Protein AF-A0A3C1USZ8-F1 (afdb_monomer_lite)

Secondary structure (DSSP, 8-state):
-PPPPPPP---S--------SBSS--SEEE-SEEEEETTTTEEEEE-S-EEE--TT--B----

Foldseek 3Di:
DQDDADPDPDDDDDPPVPDDQFPDAAPDKDDFAWDQDPVVSDIDGDPDIDGHHDPPGGGHDDD

Structure (mmCIF, N/CA/C/O backbone):
data_AF-A0A3C1USZ8-F1
#
_entry.id   AF-A0A3C1USZ8-F1
#
loop_
_atom_site.gro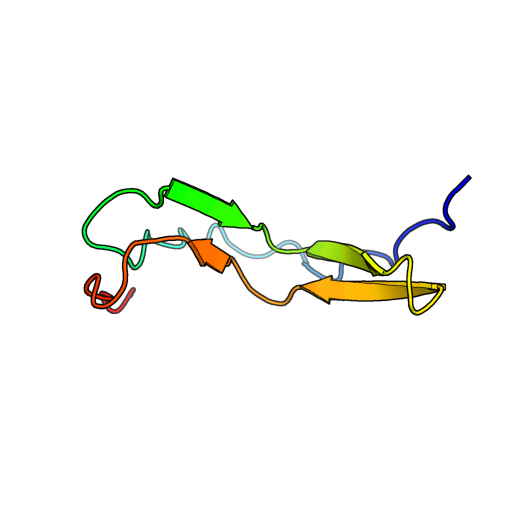up_PDB
_atom_site.id
_atom_site.type_symbol
_atom_site.label_atom_id
_atom_site.label_alt_id
_atom_site.label_comp_id
_atom_site.label_asym_id
_atom_site.label_entity_id
_atom_site.label_seq_id
_atom_site.pdbx_PDB_ins_code
_atom_site.Cartn_x
_atom_site.Cartn_y
_atom_site.Cartn_z
_atom_site.occupancy
_atom_site.B_iso_or_equiv
_atom_site.auth_seq_id
_atom_site.auth_comp_id
_atom_site.auth_asym_id
_atom_site.auth_atom_id
_atom_site.pdbx_PDB_model_num
ATOM 1 N N . GLU A 1 1 ? 21.714 9.346 -14.984 1.00 78.88 1 GLU A N 1
ATOM 2 C CA . GLU A 1 1 ? 20.441 8.620 -15.189 1.00 78.88 1 GLU A CA 1
ATOM 3 C C . GLU A 1 1 ? 20.286 7.503 -14.169 1.00 78.88 1 GLU A C 1
ATOM 5 O O . GLU A 1 1 ? 21.293 7.003 -13.677 1.00 78.88 1 GLU A O 1
ATOM 10 N N . LEU A 1 2 ? 19.048 7.135 -13.829 1.00 80.75 2 LEU A N 1
ATOM 11 C CA . LEU A 1 2 ? 18.767 5.924 -13.052 1.00 80.75 2 LEU A CA 1
ATOM 12 C C . LEU A 1 2 ? 18.805 4.701 -13.986 1.00 80.75 2 LEU A C 1
ATOM 14 O O . LEU A 1 2 ? 18.379 4.824 -15.134 1.00 80.75 2 LEU A O 1
ATOM 18 N N . PRO A 1 3 ? 19.277 3.526 -13.527 1.00 86.69 3 PRO A N 1
ATOM 19 C CA . PRO A 1 3 ? 19.208 2.306 -14.334 1.00 86.69 3 PRO A CA 1
ATOM 20 C C . PRO A 1 3 ? 17.741 1.972 -14.634 1.00 86.69 3 PRO A C 1
ATOM 22 O O . PRO A 1 3 ? 16.914 2.224 -13.766 1.00 86.69 3 PRO A O 1
ATOM 25 N N . PRO A 1 4 ? 17.377 1.377 -15.782 1.00 86.31 4 PRO A N 1
ATOM 26 C CA . PRO A 1 4 ? 15.980 1.052 -16.074 1.00 86.31 4 PRO A CA 1
ATOM 27 C C . PRO A 1 4 ? 15.408 0.051 -15.051 1.00 86.31 4 PRO A C 1
ATOM 29 O O . PRO A 1 4 ? 16.151 -0.806 -14.558 1.00 86.31 4 PRO A O 1
ATOM 32 N N . PRO A 1 5 ? 14.107 0.130 -14.713 1.00 85.19 5 PRO A N 1
ATOM 33 C CA . PRO A 1 5 ? 13.475 -0.863 -13.856 1.00 85.19 5 PRO A CA 1
ATOM 34 C C . PRO A 1 5 ? 13.441 -2.236 -14.544 1.00 85.19 5 PRO A C 1
ATOM 36 O O . PRO A 1 5 ? 13.396 -2.311 -15.777 1.00 85.19 5 PRO A O 1
ATOM 39 N N . PRO A 1 6 ? 13.413 -3.338 -13.776 1.00 86.75 6 PRO A N 1
ATOM 40 C CA . PRO A 1 6 ? 13.150 -4.657 -14.337 1.00 86.75 6 PRO A CA 1
ATOM 41 C C . PRO A 1 6 ? 11.809 -4.675 -15.083 1.00 86.75 6 PRO A C 1
ATOM 43 O O . PRO A 1 6 ? 10.891 -3.919 -14.759 1.00 86.75 6 PRO A O 1
ATOM 46 N N . ARG A 1 7 ? 11.660 -5.561 -16.076 1.00 74.81 7 ARG A N 1
ATOM 47 C CA . ARG A 1 7 ? 10.381 -5.711 -16.788 1.00 74.81 7 ARG A CA 1
ATOM 48 C C . ARG A 1 7 ? 9.279 -6.056 -15.781 1.00 74.81 7 ARG A C 1
ATOM 50 O O . ARG A 1 7 ? 9.423 -6.990 -14.996 1.00 74.81 7 ARG A O 1
ATOM 57 N N . SER A 1 8 ? 8.193 -5.286 -15.781 1.00 63.50 8 SER A N 1
ATOM 58 C CA . SER A 1 8 ? 7.024 -5.545 -14.938 1.00 63.50 8 SER A CA 1
ATOM 59 C C . SER A 1 8 ? 6.451 -6.924 -15.272 1.00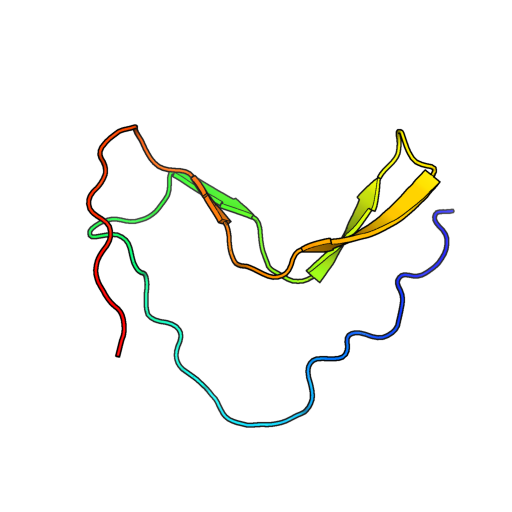 63.50 8 SER A C 1
ATOM 61 O O . SER A 1 8 ? 6.049 -7.164 -16.406 1.00 63.50 8 SER A O 1
ATOM 63 N N . ALA A 1 9 ? 6.400 -7.827 -14.293 1.00 54.56 9 ALA A N 1
ATOM 64 C CA . ALA A 1 9 ? 5.858 -9.176 -14.467 1.00 54.56 9 ALA A CA 1
ATOM 65 C C . ALA A 1 9 ? 4.314 -9.235 -14.447 1.00 54.56 9 ALA A C 1
ATOM 67 O O . ALA A 1 9 ? 3.744 -10.321 -14.392 1.00 54.56 9 ALA A O 1
ATOM 68 N N . CYS A 1 10 ? 3.608 -8.099 -14.506 1.00 53.81 10 CYS A N 1
ATOM 69 C CA . CYS A 1 10 ? 2.150 -8.106 -14.624 1.00 53.81 10 CYS A CA 1
ATOM 70 C C . CYS A 1 10 ? 1.738 -8.452 -16.056 1.00 53.81 10 CYS A C 1
ATOM 72 O O . CYS A 1 10 ? 1.648 -7.594 -16.935 1.00 53.81 10 CYS A O 1
ATOM 74 N N . GLY A 1 11 ? 1.524 -9.749 -16.272 1.00 48.59 11 GLY A N 1
ATOM 75 C CA . GLY A 1 11 ? 0.948 -10.305 -17.481 1.00 48.59 11 GLY A CA 1
ATOM 76 C C . GLY A 1 11 ? -0.440 -9.740 -17.787 1.00 48.59 11 GLY A C 1
ATOM 77 O O . GLY A 1 11 ? -1.199 -9.337 -16.908 1.00 48.59 11 GLY A O 1
ATOM 78 N N . ARG A 1 12 ? -0.766 -9.738 -19.080 1.00 56.22 12 ARG A N 1
ATOM 79 C CA . ARG A 1 12 ? -2.129 -9.582 -19.593 1.00 56.22 12 ARG A CA 1
ATOM 80 C C . ARG A 1 12 ? -3.022 -10.647 -18.942 1.00 56.22 12 ARG A C 1
ATOM 82 O O . ARG A 1 12 ? -2.793 -11.827 -19.176 1.00 56.22 12 ARG A O 1
ATOM 89 N N . GLY A 1 13 ? -4.029 -10.251 -18.167 1.00 47.38 13 GLY A N 1
ATOM 90 C CA . GLY A 1 13 ? -4.971 -11.211 -17.589 1.00 47.38 13 GLY A CA 1
ATOM 91 C C . GLY A 1 13 ? -6.002 -10.573 -16.668 1.00 47.38 13 GLY A C 1
ATOM 92 O O . GLY A 1 13 ? -5.773 -10.477 -15.472 1.00 47.38 13 GLY A O 1
ATOM 93 N N . GLY A 1 14 ? -7.140 -10.172 -17.243 1.00 50.47 14 GLY A N 1
ATOM 94 C CA . GLY A 1 14 ? -8.361 -9.811 -16.517 1.00 50.47 14 GLY A CA 1
ATOM 95 C C . GLY A 1 14 ? -8.371 -8.411 -15.898 1.00 50.47 14 GLY A C 1
ATOM 96 O O . GLY A 1 14 ? -7.486 -8.031 -15.140 1.00 50.47 14 GLY A O 1
ATOM 97 N N . ARG A 1 15 ? -9.429 -7.637 -16.176 1.00 49.88 15 ARG A N 1
ATOM 98 C CA . ARG A 1 15 ? -9.782 -6.461 -15.368 1.00 49.88 15 ARG A CA 1
ATOM 99 C C . ARG A 1 15 ? -10.294 -6.957 -14.012 1.00 49.88 15 ARG A C 1
ATOM 101 O O . ARG A 1 15 ? -11.499 -6.959 -13.785 1.00 49.88 15 ARG A O 1
ATOM 108 N N . VAL A 1 16 ? -9.404 -7.408 -13.129 1.00 52.53 16 VAL A N 1
ATOM 109 C CA . VAL A 1 16 ? -9.748 -7.504 -11.707 1.00 52.53 16 VAL A CA 1
ATOM 110 C C . VAL A 1 16 ? -9.986 -6.070 -11.268 1.00 52.53 16 VAL A C 1
ATOM 112 O O . VAL A 1 16 ? -9.065 -5.252 -11.222 1.00 52.53 16 VAL A O 1
ATOM 115 N N . ARG A 1 17 ? -11.256 -5.728 -11.071 1.00 54.66 17 ARG A N 1
ATOM 116 C CA . ARG A 1 17 ? -11.644 -4.421 -10.566 1.00 54.66 17 ARG A CA 1
ATOM 117 C C . ARG A 1 17 ? -11.317 -4.462 -9.081 1.00 54.66 17 ARG A C 1
ATOM 119 O O . ARG A 1 17 ? -12.143 -4.883 -8.286 1.00 54.66 17 ARG A O 1
ATOM 126 N N . LEU A 1 18 ? -10.075 -4.123 -8.738 1.00 55.84 18 LEU A N 1
ATOM 127 C CA . LEU A 1 18 ? -9.694 -3.912 -7.348 1.00 55.84 18 LEU A CA 1
ATOM 128 C C . LEU A 1 18 ? -10.674 -2.873 -6.804 1.00 55.84 18 LEU A C 1
ATOM 130 O O . LEU A 1 18 ? -10.727 -1.750 -7.313 1.00 55.84 18 LEU A O 1
ATOM 134 N N . GLY A 1 19 ? -11.516 -3.280 -5.855 1.00 65.50 19 GLY A N 1
ATOM 135 C CA . GLY A 1 19 ? -12.320 -2.326 -5.112 1.00 65.50 19 GLY A CA 1
ATOM 136 C C . GLY A 1 19 ? -11.404 -1.357 -4.363 1.00 65.50 19 GLY A C 1
ATOM 137 O O . GLY A 1 19 ? -10.176 -1.498 -4.348 1.00 65.50 19 GLY A O 1
ATOM 138 N N . TYR A 1 20 ? -12.002 -0.385 -3.696 1.00 74.50 20 TYR A N 1
ATOM 139 C CA . TYR A 1 20 ? -11.282 0.397 -2.708 1.00 74.50 20 TYR A CA 1
ATOM 140 C C . TYR A 1 20 ? -11.540 -0.224 -1.330 1.00 74.50 20 TYR A C 1
ATOM 142 O O . TYR A 1 20 ? -12.695 -0.242 -0.913 1.00 74.50 20 TYR A O 1
ATOM 150 N N . PRO A 1 21 ? -10.528 -0.764 -0.624 1.00 86.00 21 PRO A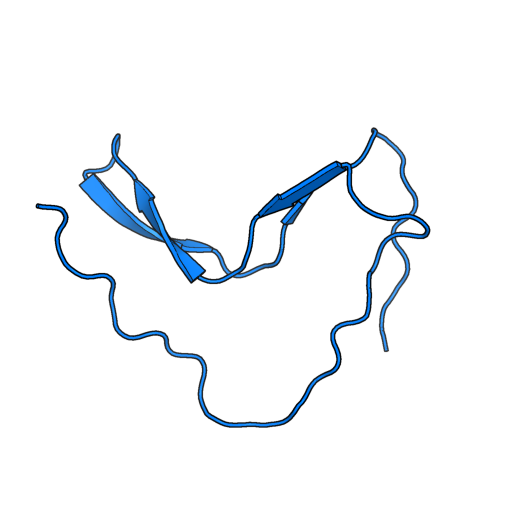 N 1
ATOM 151 C CA . PRO A 1 21 ? -10.735 -1.470 0.638 1.00 86.00 21 PRO A CA 1
ATOM 152 C C . PRO A 1 21 ? -10.950 -0.513 1.814 1.00 86.00 21 PRO A C 1
ATOM 154 O O . PRO A 1 21 ? -10.981 -0.961 2.949 1.00 86.00 21 PRO A O 1
ATOM 157 N N . LEU A 1 22 ? -11.063 0.793 1.579 1.00 88.38 22 LEU A N 1
ATOM 158 C CA . LEU A 1 22 ? -11.412 1.768 2.606 1.00 88.38 22 LEU A CA 1
ATOM 159 C C . LEU A 1 22 ? -12.853 2.232 2.397 1.00 88.38 22 LEU A C 1
ATOM 161 O O . LEU A 1 22 ? -13.320 2.357 1.265 1.00 88.38 22 LEU A O 1
ATOM 165 N N . ASP A 1 23 ? -13.535 2.533 3.496 1.00 88.12 23 ASP A N 1
ATOM 166 C CA . ASP A 1 23 ? -14.885 3.109 3.514 1.00 88.12 23 ASP A CA 1
ATOM 167 C C . ASP A 1 23 ? -14.944 4.562 2.999 1.00 88.12 23 ASP A C 1
ATOM 169 O O . ASP A 1 23 ? -16.019 5.080 2.692 1.00 88.12 23 ASP A O 1
ATOM 173 N N . ARG A 1 24 ? -13.783 5.210 2.861 1.00 87.56 24 ARG A N 1
ATOM 174 C CA . ARG A 1 24 ? -13.587 6.565 2.330 1.00 87.56 24 ARG A CA 1
ATOM 175 C C . ARG A 1 24 ? -12.326 6.644 1.463 1.00 87.56 24 ARG A C 1
ATOM 177 O O . ARG A 1 24 ? -11.453 5.794 1.615 1.00 87.56 24 ARG A O 1
ATOM 184 N N . PRO A 1 25 ? -12.172 7.668 0.601 1.00 88.19 25 PRO A N 1
ATOM 185 C CA . PRO A 1 25 ? -10.923 7.901 -0.126 1.00 88.19 25 PRO A CA 1
ATOM 186 C C . PRO A 1 25 ? -9.716 8.056 0.817 1.00 88.19 25 PRO A C 1
ATOM 188 O O . PRO A 1 25 ? -9.833 8.674 1.874 1.00 88.19 25 PRO A O 1
ATOM 191 N N . ALA A 1 26 ? -8.558 7.520 0.426 1.00 90.25 26 ALA A N 1
ATOM 192 C CA . ALA A 1 26 ? -7.281 7.748 1.100 1.00 90.25 26 ALA A CA 1
ATOM 193 C C . ALA A 1 26 ? -6.777 9.170 0.846 1.00 90.25 26 ALA A C 1
ATOM 19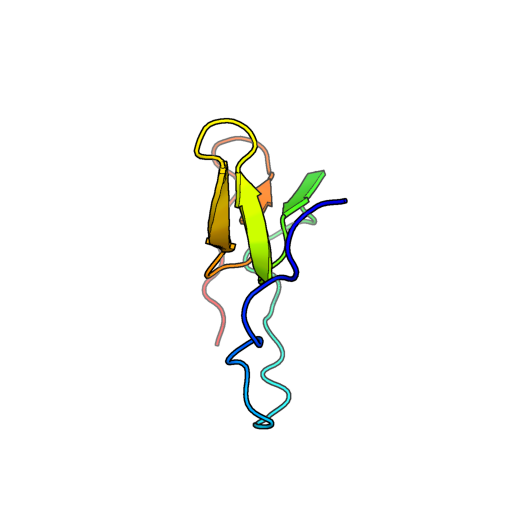5 O O . ALA A 1 26 ? -7.063 9.777 -0.188 1.00 90.25 26 ALA A O 1
ATOM 196 N N . GLU A 1 27 ? -5.975 9.662 1.781 1.00 92.75 27 GLU A N 1
ATOM 197 C CA . GLU A 1 27 ? -5.314 10.964 1.712 1.00 92.75 27 GLU A CA 1
ATOM 198 C C . GLU A 1 27 ? -4.160 10.948 0.703 1.00 92.75 27 GLU A C 1
ATOM 200 O O . GLU A 1 27 ? -3.955 11.908 -0.036 1.00 92.75 27 GLU A O 1
ATOM 205 N N . GLU A 1 28 ? -3.438 9.828 0.630 1.00 90.12 28 GLU A N 1
ATOM 206 C CA . GLU A 1 28 ? -2.382 9.587 -0.349 1.00 90.12 28 GLU A CA 1
ATOM 207 C C . GLU A 1 28 ? -2.445 8.138 -0.839 1.00 90.12 28 GLU A C 1
ATOM 209 O O . GLU A 1 28 ? -2.924 7.226 -0.158 1.00 90.12 28 GLU A O 1
ATOM 214 N N . VAL A 1 29 ? -1.947 7.927 -2.053 1.00 87.69 29 VAL A N 1
ATOM 215 C CA . VAL A 1 29 ? -1.887 6.624 -2.695 1.00 87.69 29 VAL A CA 1
ATOM 216 C C . VAL A 1 29 ? -0.473 6.340 -3.168 1.00 87.69 29 VAL A C 1
ATOM 218 O O . VAL A 1 29 ? 0.138 7.122 -3.898 1.00 87.69 29 VAL A O 1
ATOM 221 N N . GLN A 1 30 ? 0.011 5.157 -2.818 1.00 86.88 30 GLN A N 1
ATOM 222 C CA . GLN A 1 30 ? 1.317 4.665 -3.202 1.00 86.88 30 GLN A CA 1
ATOM 223 C C . GLN A 1 30 ? 1.157 3.436 -4.115 1.00 86.88 30 GLN A C 1
ATOM 225 O O . GLN A 1 30 ? 0.896 2.331 -3.644 1.00 86.88 30 GLN A O 1
ATOM 230 N N . PRO A 1 31 ? 1.324 3.593 -5.444 1.00 85.31 31 PRO A N 1
ATOM 231 C CA . PRO A 1 31 ? 0.929 2.571 -6.405 1.00 85.31 31 PRO A CA 1
ATOM 232 C C . PRO A 1 31 ? 1.901 1.392 -6.475 1.00 85.31 31 PRO A C 1
ATOM 234 O O . PRO A 1 31 ? 3.104 1.530 -6.205 1.00 85.31 31 PRO A O 1
ATOM 237 N N . TYR A 1 32 ? 1.358 0.257 -6.929 1.00 86.31 32 TYR A N 1
ATOM 238 C CA . TYR A 1 32 ? 2.085 -0.943 -7.342 1.00 86.31 32 TYR A CA 1
ATOM 239 C C . TYR A 1 32 ? 3.119 -0.619 -8.418 1.00 86.31 32 TYR A C 1
ATOM 241 O O . TYR A 1 32 ? 2.840 0.114 -9.369 1.00 86.31 32 TYR A O 1
ATOM 249 N N . GLY A 1 33 ? 4.296 -1.228 -8.304 1.00 88.69 33 GLY A N 1
ATOM 250 C CA . GLY A 1 33 ? 5.323 -1.143 -9.335 1.00 88.69 33 GLY A CA 1
ATOM 251 C C . GLY A 1 33 ? 6.739 -1.065 -8.789 1.00 88.69 33 GLY A C 1
ATOM 252 O O . GLY A 1 33 ? 6.998 -1.201 -7.592 1.00 88.69 33 GLY A O 1
ATOM 253 N N . TRP A 1 34 ? 7.685 -0.847 -9.697 1.00 91.50 34 TRP A N 1
ATOM 254 C CA . TRP A 1 34 ? 9.095 -0.728 -9.357 1.00 91.50 34 TRP A CA 1
ATOM 255 C C . TRP A 1 34 ? 9.408 0.632 -8.740 1.00 91.50 34 TRP A C 1
ATOM 257 O O . TRP A 1 34 ? 9.089 1.675 -9.305 1.00 91.50 34 TRP A O 1
ATOM 267 N N . ARG A 1 35 ? 10.099 0.622 -7.598 1.00 90.12 35 ARG A N 1
ATOM 268 C CA . ARG A 1 35 ? 10.635 1.824 -6.954 1.00 90.12 35 ARG A CA 1
ATOM 269 C C . ARG A 1 35 ? 12.138 1.716 -6.803 1.00 90.12 35 ARG A C 1
ATOM 271 O O . ARG A 1 35 ? 12.652 0.713 -6.302 1.00 90.12 35 ARG A O 1
ATOM 278 N N . TYR A 1 36 ? 12.844 2.760 -7.215 1.00 91.38 36 TYR A N 1
ATOM 279 C CA . TYR A 1 36 ? 14.281 2.830 -7.019 1.00 91.38 36 TYR A CA 1
ATOM 280 C C . TYR A 1 36 ? 14.590 3.320 -5.603 1.00 91.38 36 TYR A C 1
ATOM 282 O O . TYR A 1 36 ? 14.138 4.383 -5.183 1.00 91.38 36 TYR A O 1
ATOM 290 N N . SER A 1 37 ? 15.362 2.544 -4.844 1.00 90.81 37 SER A N 1
ATOM 291 C CA . SER A 1 37 ? 15.830 2.961 -3.524 1.00 90.81 37 SER A CA 1
ATOM 292 C C . SER A 1 37 ? 17.152 3.707 -3.659 1.00 90.81 37 SER A C 1
ATOM 294 O O . SER A 1 37 ? 18.190 3.091 -3.896 1.00 90.81 37 SER A O 1
ATOM 296 N N . ASN A 1 38 ? 17.135 5.023 -3.430 1.00 91.56 38 ASN A N 1
ATOM 297 C CA . ASN A 1 38 ? 18.352 5.841 -3.450 1.00 91.56 38 ASN A CA 1
ATOM 298 C C . ASN A 1 38 ? 19.375 5.425 -2.386 1.00 91.56 38 ASN A C 1
ATOM 300 O O . ASN A 1 38 ? 20.575 5.503 -2.647 1.00 91.56 38 ASN A O 1
ATOM 304 N N . GLN A 1 39 ? 18.907 4.957 -1.225 1.00 94.44 39 GLN A N 1
ATOM 305 C CA . GLN A 1 39 ? 19.755 4.481 -0.130 1.00 94.44 39 GLN A CA 1
ATOM 306 C C . GLN A 1 39 ? 20.434 3.148 -0.469 1.00 94.44 39 GLN A C 1
ATOM 308 O O . GLN A 1 39 ? 21.614 2.971 -0.197 1.00 94.44 39 GLN A O 1
ATOM 313 N N . ARG A 1 40 ? 19.696 2.207 -1.075 1.00 92.75 40 ARG A N 1
ATOM 314 C CA . ARG A 1 40 ? 20.195 0.853 -1.380 1.00 92.75 40 ARG A CA 1
ATOM 315 C C . ARG A 1 40 ? 20.723 0.692 -2.807 1.00 92.75 40 ARG A C 1
ATOM 317 O O . ARG A 1 40 ? 21.107 -0.413 -3.171 1.00 92.75 40 ARG A O 1
ATOM 324 N N . LYS A 1 41 ? 20.676 1.759 -3.614 1.00 94.38 41 LYS A N 1
ATOM 325 C CA . LYS A 1 41 ? 21.072 1.801 -5.034 1.00 94.38 41 LYS A CA 1
ATOM 326 C C . LYS A 1 41 ? 20.525 0.624 -5.853 1.00 94.38 41 LYS A C 1
ATOM 328 O O . LYS A 1 41 ? 21.225 0.040 -6.672 1.00 94.38 41 LYS A O 1
ATOM 333 N N . ARG A 1 42 ? 19.267 0.246 -5.603 1.00 94.62 42 ARG A N 1
ATOM 334 C CA . ARG A 1 42 ? 18.623 -0.902 -6.257 1.00 94.62 42 ARG A CA 1
ATOM 335 C C . ARG A 1 42 ? 17.131 -0.692 -6.460 1.00 94.62 42 ARG A C 1
ATOM 337 O O . ARG A 1 42 ? 16.478 -0.003 -5.672 1.00 94.62 42 ARG A O 1
ATOM 344 N N . TRP A 1 43 ? 16.596 -1.358 -7.476 1.00 93.31 43 TRP A N 1
ATOM 345 C CA . TRP A 1 43 ? 15.160 -1.481 -7.695 1.00 93.31 43 TRP A CA 1
ATOM 346 C C . TRP A 1 43 ? 14.522 -2.408 -6.655 1.00 93.31 43 TRP A C 1
ATOM 348 O O . TRP A 1 43 ? 15.080 -3.445 -6.296 1.00 93.31 43 TRP A O 1
ATOM 358 N N . ARG A 1 44 ? 13.342 -2.031 -6.164 1.00 91.81 44 ARG A N 1
ATOM 359 C CA . ARG A 1 44 ? 12.491 -2.845 -5.293 1.00 91.81 44 ARG A CA 1
ATOM 360 C C . ARG A 1 44 ? 11.086 -2.873 -5.868 1.00 91.81 44 ARG A C 1
ATOM 362 O O . ARG A 1 44 ? 10.554 -1.825 -6.227 1.00 91.81 44 ARG A O 1
ATOM 369 N N . MET A 1 45 ? 10.482 -4.052 -5.911 1.00 91.44 45 MET A N 1
ATOM 370 C CA . MET A 1 45 ? 9.088 -4.181 -6.299 1.00 91.44 45 MET A CA 1
ATOM 371 C C . MET A 1 45 ? 8.180 -3.794 -5.130 1.00 91.44 45 MET A C 1
ATOM 373 O O . MET A 1 45 ? 8.350 -4.305 -4.023 1.00 91.44 45 MET A O 1
ATOM 377 N N . HIS A 1 46 ? 7.230 -2.896 -5.365 1.00 90.19 46 HIS A N 1
ATOM 378 C CA . HIS A 1 46 ? 6.135 -2.615 -4.448 1.00 90.19 46 HIS A CA 1
ATOM 379 C C . HIS A 1 46 ? 4.941 -3.489 -4.840 1.00 90.19 46 HIS A C 1
ATOM 381 O O . HIS A 1 46 ? 4.267 -3.221 -5.834 1.00 90.19 46 HIS A O 1
ATOM 387 N N . VAL A 1 47 ? 4.753 -4.587 -4.104 1.00 86.94 47 VAL A N 1
ATOM 388 C CA . VAL A 1 47 ? 3.778 -5.648 -4.406 1.00 86.94 47 VAL A CA 1
ATOM 389 C C . VAL A 1 47 ? 2.454 -5.357 -3.695 1.00 86.94 47 VAL A C 1
ATOM 391 O O . VAL A 1 47 ? 1.992 -6.133 -2.867 1.00 86.94 47 VAL A O 1
ATOM 394 N N . GLY A 1 48 ? 1.880 -4.191 -3.970 1.00 84.44 48 GLY A N 1
ATOM 395 C CA . GLY A 1 48 ? 0.663 -3.728 -3.316 1.00 84.44 48 GLY A CA 1
ATOM 396 C C . GLY A 1 48 ? 0.261 -2.342 -3.790 1.00 84.44 48 GLY A C 1
ATOM 397 O O . GLY A 1 48 ? 0.978 -1.709 -4.565 1.00 84.44 48 GLY A O 1
ATOM 398 N N . HIS A 1 49 ? -0.910 -1.906 -3.352 1.00 86.44 49 HIS A N 1
ATOM 399 C CA . HIS A 1 49 ? -1.369 -0.537 -3.503 1.00 86.44 49 HIS A CA 1
ATOM 400 C C . HIS A 1 49 ? -1.566 0.007 -2.092 1.00 86.44 49 HIS A C 1
ATOM 402 O O . HIS A 1 49 ? -2.517 -0.372 -1.411 1.00 86.44 49 HIS A O 1
ATOM 408 N N . ASP A 1 50 ? -0.624 0.821 -1.638 1.00 89.56 50 ASP A N 1
ATOM 409 C CA . ASP A 1 50 ? -0.653 1.372 -0.290 1.00 89.56 50 ASP A CA 1
ATOM 410 C C . ASP A 1 50 ? -1.616 2.561 -0.263 1.00 89.56 50 ASP A C 1
ATOM 412 O O . ASP A 1 50 ? -1.510 3.489 -1.070 1.00 89.56 50 ASP A O 1
ATOM 416 N N . LEU A 1 51 ? -2.563 2.515 0.670 1.00 90.94 51 LEU A N 1
ATOM 417 C CA . LEU A 1 51 ? -3.562 3.552 0.890 1.00 90.94 51 LEU A CA 1
ATOM 418 C C . LEU A 1 51 ? -3.276 4.227 2.227 1.00 90.94 51 LEU A C 1
ATOM 420 O O . LEU A 1 51 ? -3.334 3.584 3.275 1.00 90.94 51 LEU A O 1
ATOM 424 N N . ILE A 1 52 ? -2.941 5.512 2.185 1.00 92.50 52 ILE A N 1
ATOM 425 C CA . ILE A 1 52 ? -2.595 6.291 3.369 1.00 92.50 52 ILE A CA 1
ATOM 426 C C . ILE A 1 52 ? -3.873 6.936 3.902 1.00 92.50 52 ILE A C 1
ATOM 428 O O . ILE A 1 52 ? -4.486 7.766 3.236 1.00 92.50 52 ILE A O 1
ATOM 432 N N . ALA A 1 53 ? -4.281 6.552 5.104 1.00 93.62 53 ALA A N 1
ATOM 433 C CA . ALA A 1 53 ? -5.474 7.067 5.763 1.00 93.62 53 ALA A CA 1
ATOM 434 C C . ALA A 1 53 ? -5.209 7.255 7.266 1.00 93.62 53 ALA A C 1
ATOM 436 O O . ALA A 1 53 ? -4.259 6.663 7.794 1.00 93.62 53 ALA A O 1
ATOM 437 N N . PRO A 1 54 ? -6.048 8.025 7.982 1.00 95.44 54 PRO A N 1
ATOM 438 C CA . PRO A 1 54 ? -5.933 8.164 9.427 1.00 95.44 54 PRO A CA 1
ATOM 439 C C 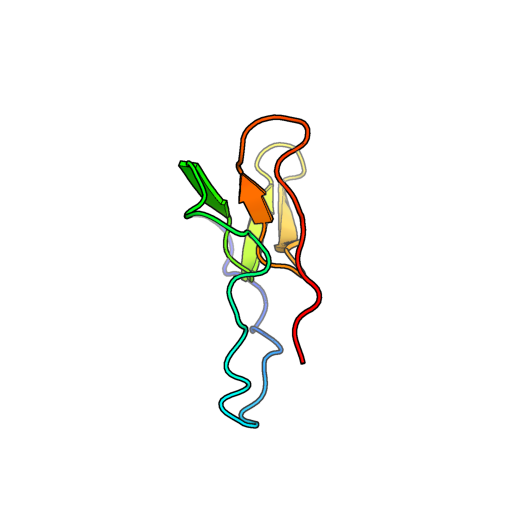. PRO A 1 54 ? -5.946 6.816 10.148 1.00 95.44 54 PRO A C 1
ATOM 441 O O . PRO A 1 54 ? -6.569 5.845 9.699 1.00 95.44 54 PRO A O 1
ATOM 444 N N . ALA A 1 55 ? -5.293 6.773 11.308 1.00 94.38 55 ALA A N 1
ATOM 445 C CA . ALA A 1 55 ? -5.294 5.590 12.156 1.00 94.38 55 ALA A CA 1
ATOM 446 C C . ALA A 1 55 ? -6.731 5.137 12.476 1.00 94.38 55 ALA A C 1
ATOM 448 O O . ALA A 1 55 ? -7.630 5.961 12.641 1.00 94.38 55 ALA A O 1
ATOM 449 N N . ALA A 1 56 ? -6.925 3.819 12.561 1.00 93.00 56 ALA A N 1
ATOM 450 C CA . ALA A 1 56 ? -8.221 3.175 12.788 1.00 93.00 56 ALA A CA 1
ATOM 451 C C . ALA A 1 56 ? -9.287 3.398 11.692 1.00 93.00 56 ALA A C 1
ATOM 453 O O . ALA A 1 56 ? -10.459 3.113 11.926 1.00 93.00 56 ALA A O 1
ATOM 454 N N . THR A 1 57 ? -8.905 3.846 10.486 1.00 93.75 57 THR A N 1
ATOM 455 C CA . THR A 1 57 ? -9.817 3.802 9.328 1.00 93.75 57 THR A CA 1
ATOM 456 C C . THR A 1 57 ? -10.219 2.345 9.040 1.00 93.75 57 THR A C 1
ATOM 458 O O . THR A 1 57 ? -9.327 1.498 8.932 1.00 93.75 57 THR A O 1
ATOM 461 N N . PRO A 1 58 ? -11.523 2.027 8.924 1.00 92.31 58 PRO A N 1
ATOM 462 C CA . PRO A 1 58 ? -11.984 0.675 8.629 1.00 92.31 58 PRO A CA 1
ATOM 463 C C . PRO A 1 58 ? -11.436 0.135 7.306 1.00 92.31 58 PRO A C 1
ATOM 465 O O . PRO A 1 58 ? -11.389 0.842 6.300 1.00 92.31 58 PRO A O 1
ATOM 468 N N . VAL A 1 59 ? -11.074 -1.151 7.306 1.00 91.62 59 VAL A N 1
ATOM 469 C CA . VAL A 1 59 ? -10.664 -1.881 6.102 1.00 91.62 59 VAL A CA 1
ATOM 470 C C . VAL A 1 59 ? -11.755 -2.883 5.740 1.00 91.62 59 VAL A C 1
ATOM 472 O O . VAL A 1 59 ? -12.066 -3.790 6.511 1.00 91.62 59 VAL A O 1
ATOM 475 N N . LEU A 1 60 ? -12.347 -2.703 4.567 1.00 89.12 60 LEU A N 1
ATOM 476 C CA . LEU A 1 60 ? -13.405 -3.531 4.011 1.00 89.12 60 LEU A CA 1
ATOM 477 C C . LEU A 1 60 ? -12.799 -4.672 3.187 1.00 89.12 60 LEU A C 1
ATOM 479 O O . LEU A 1 60 ? -11.899 -4.465 2.370 1.00 89.12 60 LEU A O 1
ATOM 483 N N . ALA A 1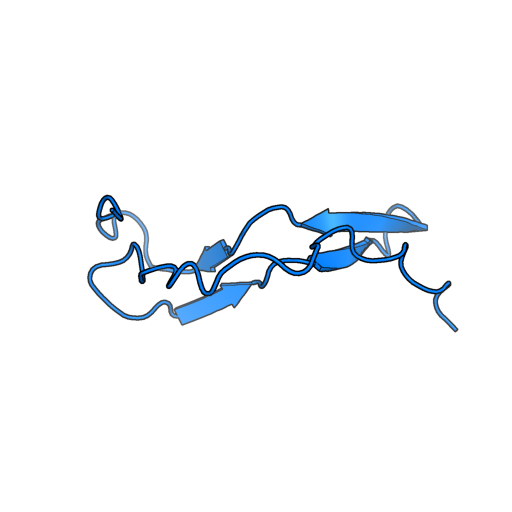 61 ? -13.318 -5.885 3.381 1.00 83.62 61 ALA A N 1
ATOM 484 C CA . ALA A 1 61 ? -12.970 -7.013 2.530 1.00 83.62 61 ALA A CA 1
ATOM 485 C C . ALA A 1 61 ? -13.476 -6.763 1.104 1.00 83.62 61 ALA A C 1
ATOM 487 O O . ALA A 1 61 ? -14.609 -6.326 0.900 1.00 83.62 61 ALA A O 1
ATOM 488 N N . MET A 1 62 ? -12.634 -7.058 0.119 1.00 76.50 62 MET A N 1
ATOM 489 C CA . MET A 1 62 ? -12.978 -6.925 -1.293 1.00 76.50 62 MET A CA 1
ATOM 490 C C . MET A 1 62 ? -13.155 -8.310 -1.901 1.00 76.50 62 MET A C 1
ATOM 492 O O . MET A 1 62 ? -12.322 -9.185 -1.659 1.00 76.50 62 MET A O 1
ATOM 496 N N . LEU A 1 63 ? -14.253 -8.490 -2.637 1.00 62.16 63 LEU A N 1
ATOM 497 C CA . LEU A 1 63 ? -14.630 -9.729 -3.324 1.00 62.16 63 LEU A CA 1
ATOM 498 C C . LEU A 1 63 ? -14.136 -9.733 -4.772 1.00 62.16 63 LEU A C 1
ATOM 500 O O . LEU A 1 63 ? -14.210 -8.661 -5.419 1.00 62.16 63 LEU A O 1
#

Sequence (63 aa):
ELPPPPRSACGRGGRVRLGYPLDRPAEEVQPYGWRYSNQRKRWRMHVGHDLIAPAATPVLAML

pLDDT: mean 81.71, std 14.52, range [47.38, 95.44]

Radius of gyration: 14.87 Å; chains: 1; bounding box: 36×22×32 Å